Protein AF-A0A747A5I4-F1 (afdb_monomer)

Sequence (51 aa):
MAGTAGRSGRRPKPTARKALAGNPGKRALNKDEPVFTPIKGVEPPEWFAEE

Solvent-accessible surface area (backbone atoms only — not comparable to full-atom values): 3827 Å² total; per-residue (Å²): 114,91,74,44,89,90,72,42,78,84,78,80,80,58,55,70,61,42,55,74,66,65,39,85,83,72,66,91,71,74,83,85,61,89,78,79,82,80,89,73,91,74,75,76,57,80,92,67,59,83,130

Structure (mmCIF, N/CA/C/O backbone):
data_AF-A0A747A5I4-F1
#
_entry.id   AF-A0A7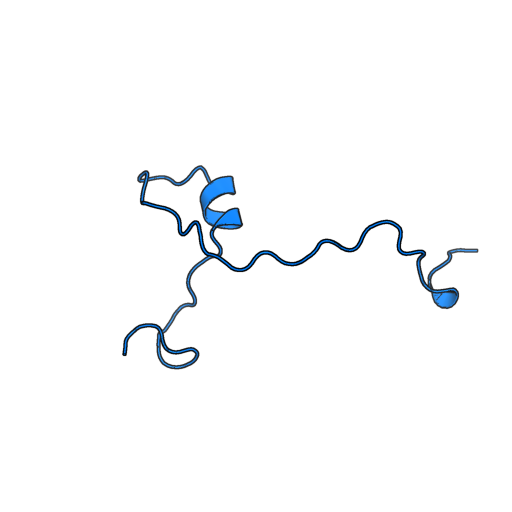47A5I4-F1
#
loop_
_atom_site.group_PDB
_atom_site.id
_atom_site.type_symbol
_atom_site.label_atom_id
_atom_site.label_alt_id
_atom_site.label_comp_id
_atom_site.label_asym_id
_atom_site.label_entity_id
_atom_site.label_seq_id
_atom_site.pdbx_PDB_ins_code
_atom_site.Cartn_x
_atom_site.Cartn_y
_atom_site.Cartn_z
_atom_site.occupancy
_atom_site.B_iso_or_equiv
_atom_site.auth_seq_id
_atom_site.auth_comp_id
_atom_site.auth_asym_id
_atom_site.auth_atom_id
_atom_site.pdbx_PDB_model_num
ATOM 1 N N . MET A 1 1 ? 20.103 -17.547 2.429 1.00 48.03 1 MET A N 1
ATOM 2 C CA . MET A 1 1 ? 19.223 -17.233 1.286 1.00 48.03 1 MET A CA 1
ATOM 3 C C . MET A 1 1 ? 19.083 -15.725 1.177 1.00 48.03 1 MET A C 1
ATOM 5 O O . MET A 1 1 ? 18.789 -15.085 2.182 1.00 48.03 1 MET A O 1
ATOM 9 N N . ALA A 1 2 ? 19.334 -15.144 0.003 1.00 47.94 2 ALA A N 1
ATOM 10 C CA . ALA A 1 2 ? 18.947 -13.758 -0.248 1.00 47.94 2 ALA A CA 1
ATOM 11 C C . ALA A 1 2 ? 17.413 -13.668 -0.143 1.00 47.94 2 ALA A C 1
ATOM 13 O O . ALA A 1 2 ? 16.720 -14.462 -0.768 1.00 47.94 2 ALA A O 1
ATOM 14 N N . GLY A 1 3 ? 16.892 -12.770 0.697 1.00 56.84 3 GLY A N 1
ATOM 15 C CA . GLY A 1 3 ? 15.446 -12.610 0.921 1.00 56.84 3 GLY A CA 1
ATOM 16 C C . GLY A 1 3 ? 14.936 -12.982 2.319 1.00 56.84 3 GLY A C 1
ATOM 17 O O . GLY A 1 3 ? 13.790 -12.677 2.629 1.00 56.84 3 GLY A O 1
ATOM 18 N N . THR A 1 4 ? 15.758 -13.565 3.202 1.00 59.31 4 THR A N 1
ATOM 19 C CA . THR A 1 4 ? 15.379 -13.752 4.617 1.00 59.31 4 THR A CA 1
ATOM 20 C C . THR A 1 4 ? 15.268 -12.391 5.316 1.00 59.31 4 THR A C 1
ATOM 22 O O . THR A 1 4 ? 16.193 -11.574 5.220 1.00 59.31 4 THR A O 1
ATOM 25 N N . ALA A 1 5 ? 14.160 -12.142 6.026 1.00 57.31 5 ALA A N 1
ATOM 26 C CA . ALA A 1 5 ? 13.979 -10.938 6.835 1.00 57.31 5 ALA A CA 1
ATOM 27 C C . ALA A 1 5 ? 15.177 -10.763 7.790 1.00 57.31 5 ALA A C 1
ATOM 29 O O . ALA A 1 5 ? 15.512 -11.671 8.543 1.00 57.31 5 ALA A O 1
ATOM 30 N N . GLY A 1 6 ? 15.871 -9.625 7.696 1.00 63.41 6 GLY A N 1
ATOM 31 C CA . GLY A 1 6 ? 17.063 -9.323 8.502 1.00 63.41 6 GLY A CA 1
ATOM 32 C C . GLY A 1 6 ? 18.417 -9.718 7.891 1.00 63.41 6 GLY A C 1
ATOM 33 O O . GLY A 1 6 ? 19.438 -9.285 8.409 1.00 63.41 6 GLY A O 1
ATOM 34 N N . ARG A 1 7 ? 18.463 -10.473 6.779 1.00 63.09 7 ARG A N 1
ATOM 35 C CA . ARG A 1 7 ? 19.727 -10.917 6.137 1.00 63.09 7 ARG A CA 1
ATOM 36 C C . ARG A 1 7 ? 19.995 -10.302 4.758 1.00 63.09 7 ARG A C 1
ATOM 38 O O . ARG A 1 7 ? 21.060 -10.496 4.182 1.00 63.09 7 ARG A O 1
ATOM 45 N N . SER A 1 8 ? 19.028 -9.577 4.207 1.00 63.41 8 SER A N 1
ATOM 46 C CA . SER A 1 8 ? 19.138 -8.863 2.932 1.00 63.41 8 SER A CA 1
ATOM 47 C C . SER A 1 8 ? 19.034 -7.370 3.209 1.00 63.41 8 SER A C 1
ATOM 49 O O . SER A 1 8 ? 18.171 -6.993 3.992 1.00 63.41 8 SER A O 1
ATOM 51 N N . GLY A 1 9 ? 19.914 -6.562 2.603 1.00 73.12 9 GLY A N 1
ATOM 52 C CA . GLY A 1 9 ? 20.098 -5.133 2.884 1.00 73.12 9 GLY A CA 1
ATOM 53 C C . GLY A 1 9 ? 18.823 -4.280 2.824 1.00 73.12 9 GLY A C 1
ATOM 54 O O . GLY A 1 9 ? 17.948 -4.349 3.682 1.00 73.12 9 GLY A O 1
ATOM 55 N N . ARG A 1 10 ? 18.712 -3.374 1.851 1.00 75.44 10 ARG A N 1
ATOM 56 C CA . ARG A 1 10 ? 17.537 -2.496 1.778 1.00 75.44 10 ARG A CA 1
ATOM 57 C C . ARG A 1 10 ? 16.280 -3.327 1.505 1.00 75.44 10 ARG A C 1
ATOM 59 O O . ARG A 1 10 ? 16.198 -3.989 0.471 1.00 75.44 10 ARG A O 1
ATOM 66 N N . ARG A 1 11 ? 15.279 -3.236 2.390 1.00 75.88 11 ARG A N 1
ATOM 67 C CA . ARG A 1 11 ? 13.982 -3.903 2.191 1.00 75.88 11 ARG A CA 1
ATOM 68 C C . ARG A 1 11 ? 13.388 -3.528 0.821 1.00 75.88 11 ARG A C 1
ATOM 70 O O . ARG A 1 11 ? 13.465 -2.358 0.415 1.00 75.88 11 ARG A O 1
ATOM 77 N N . PRO A 1 12 ? 12.797 -4.493 0.096 1.00 78.69 12 PRO A N 1
ATOM 78 C CA . PRO A 1 12 ? 12.142 -4.207 -1.171 1.00 78.69 12 PRO A CA 1
ATOM 79 C C . PRO A 1 12 ? 10.985 -3.224 -0.954 1.00 78.69 12 PRO A C 1
ATOM 81 O O . PRO A 1 12 ? 10.298 -3.259 0.063 1.00 78.69 12 PRO A O 1
ATOM 84 N N . LYS A 1 13 ? 10.773 -2.316 -1.915 1.00 83.31 13 LYS A N 1
ATOM 85 C CA . LYS A 1 13 ? 9.600 -1.429 -1.888 1.00 83.31 13 LYS A CA 1
ATOM 86 C C . LYS A 1 13 ? 8.321 -2.269 -2.104 1.00 83.31 13 LYS A C 1
ATOM 88 O O . LYS A 1 13 ? 8.359 -3.112 -3.010 1.00 83.31 13 LYS A O 1
ATOM 93 N N . PRO A 1 14 ? 7.223 -1.998 -1.367 1.00 88.38 14 PRO A N 1
ATOM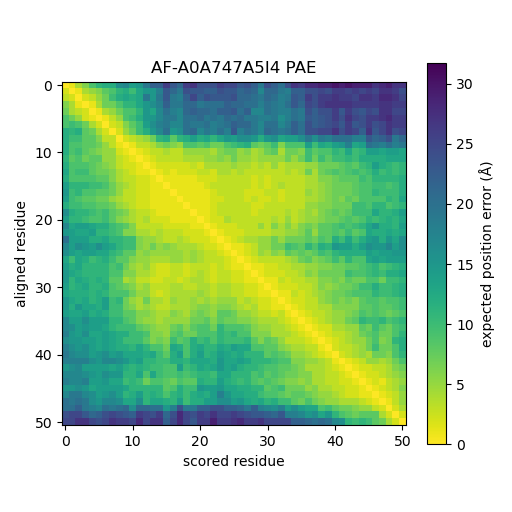 94 C CA . PRO A 1 14 ? 5.918 -2.625 -1.595 1.00 88.38 14 PRO A CA 1
ATOM 95 C C . PRO A 1 14 ? 5.439 -2.459 -3.039 1.00 88.38 14 PRO A C 1
ATOM 97 O O . PRO A 1 14 ? 5.781 -1.463 -3.694 1.00 88.38 14 PRO A O 1
ATOM 100 N N . THR A 1 15 ? 4.638 -3.400 -3.540 1.00 89.50 15 THR A N 1
ATOM 101 C CA . THR A 1 15 ? 4.163 -3.379 -4.935 1.00 89.50 15 THR A CA 1
ATOM 102 C C . THR A 1 15 ? 3.262 -2.183 -5.210 1.00 89.50 15 THR A C 1
ATOM 104 O O . THR A 1 15 ? 3.458 -1.520 -6.228 1.00 89.50 15 THR A O 1
ATOM 107 N N . ALA A 1 16 ? 2.395 -1.810 -4.263 1.00 88.56 16 ALA A N 1
ATOM 108 C CA . ALA A 1 16 ? 1.527 -0.636 -4.364 1.00 88.56 16 ALA A CA 1
ATOM 109 C C . ALA A 1 16 ? 2.317 0.655 -4.651 1.00 88.56 16 ALA A C 1
ATOM 111 O O . ALA A 1 16 ? 1.944 1.446 -5.514 1.00 88.56 16 ALA A O 1
ATOM 112 N N . ARG A 1 17 ? 3.482 0.837 -4.007 1.00 88.88 17 ARG A N 1
ATOM 113 C CA . ARG A 1 17 ? 4.359 1.997 -4.258 1.00 88.88 17 ARG A CA 1
ATOM 114 C C . ARG A 1 17 ? 5.063 1.931 -5.614 1.00 88.88 17 ARG A C 1
ATOM 116 O O . ARG A 1 17 ? 5.337 2.972 -6.202 1.00 88.88 17 ARG A O 1
ATOM 123 N N . LYS A 1 18 ? 5.390 0.731 -6.106 1.00 88.25 18 LYS A N 1
ATOM 124 C CA . LYS A 1 18 ? 5.975 0.546 -7.447 1.00 88.25 18 LYS A CA 1
ATOM 125 C C . LYS A 1 18 ? 4.949 0.840 -8.543 1.00 88.25 18 LYS A C 1
ATOM 127 O O . LYS A 1 18 ? 5.306 1.466 -9.536 1.00 88.25 18 LYS A O 1
ATOM 132 N N . ALA A 1 19 ? 3.703 0.415 -8.336 1.00 89.12 19 ALA A N 1
ATOM 133 C CA . ALA A 1 19 ? 2.586 0.685 -9.232 1.00 89.12 19 ALA A CA 1
ATOM 134 C C . ALA A 1 19 ? 2.249 2.184 -9.280 1.00 89.12 19 ALA A C 1
ATOM 136 O O . ALA A 1 19 ? 2.177 2.742 -10.368 1.00 89.12 19 ALA A O 1
ATOM 137 N N . LEU A 1 20 ? 2.151 2.851 -8.121 1.00 90.38 20 LEU A N 1
ATOM 138 C CA . LEU A 1 20 ? 1.882 4.295 -8.032 1.00 90.38 20 LEU A CA 1
ATOM 139 C C . LEU A 1 20 ? 2.950 5.135 -8.743 1.00 90.38 20 LEU A C 1
ATOM 141 O O . LEU A 1 20 ? 2.630 6.114 -9.403 1.00 90.38 20 LEU A O 1
ATOM 145 N N . ALA A 1 21 ? 4.217 4.723 -8.669 1.00 91.00 21 ALA A N 1
ATOM 146 C CA . ALA A 1 21 ? 5.310 5.374 -9.389 1.00 91.00 21 ALA A CA 1
ATOM 147 C C . ALA A 1 21 ? 5.316 5.096 -10.911 1.00 91.00 21 ALA A C 1
ATOM 149 O O . ALA A 1 21 ? 6.263 5.488 -11.587 1.00 91.00 21 ALA A O 1
ATOM 150 N N . GLY A 1 22 ? 4.323 4.377 -11.450 1.00 92.94 22 GLY A N 1
ATOM 151 C CA . GLY A 1 22 ? 4.208 4.051 -12.876 1.00 92.94 22 GLY A CA 1
ATOM 152 C C . GLY A 1 22 ? 5.098 2.898 -13.350 1.00 92.94 22 GLY A C 1
ATOM 153 O O . GLY A 1 22 ? 5.177 2.646 -14.548 1.00 92.94 22 GLY A O 1
ATOM 154 N N . ASN A 1 23 ? 5.770 2.190 -12.432 1.00 91.44 23 ASN A N 1
ATOM 155 C CA . ASN A 1 23 ? 6.689 1.085 -12.729 1.00 91.44 23 ASN A CA 1
ATOM 156 C C . ASN A 1 23 ? 7.657 1.385 -13.904 1.00 91.44 23 ASN A C 1
ATOM 158 O O . ASN A 1 23 ? 7.645 0.675 -14.919 1.00 91.44 23 ASN A O 1
ATOM 162 N N . PRO A 1 24 ? 8.500 2.431 -13.797 1.00 79.88 24 PRO A N 1
ATOM 163 C CA . PRO A 1 24 ? 9.461 2.765 -14.839 1.00 79.88 24 PRO A CA 1
ATOM 164 C C . PRO A 1 24 ? 10.425 1.587 -15.027 1.00 79.88 24 PRO A C 1
ATOM 166 O O . PRO A 1 24 ? 11.076 1.132 -14.087 1.00 79.88 24 PRO A O 1
ATOM 169 N N . GLY A 1 25 ? 10.460 1.040 -16.241 1.00 85.31 25 GLY A N 1
ATOM 170 C CA . GLY A 1 25 ? 11.174 -0.200 -16.566 1.00 85.31 25 GLY A CA 1
ATOM 171 C C . GLY A 1 25 ? 10.293 -1.450 -16.674 1.00 85.31 25 GLY A C 1
ATOM 172 O O . GLY A 1 25 ? 10.831 -2.517 -16.956 1.00 85.31 25 GLY A O 1
ATOM 173 N N . LYS A 1 26 ? 8.968 -1.335 -16.473 1.00 87.06 26 LYS A N 1
ATOM 174 C CA . LYS A 1 26 ? 7.947 -2.369 -16.758 1.00 87.06 26 LYS A CA 1
ATOM 175 C C . LYS A 1 26 ? 8.277 -3.764 -16.200 1.00 87.06 26 LYS A C 1
ATOM 177 O O . LYS A 1 26 ? 7.932 -4.781 -16.795 1.00 87.06 26 LYS A O 1
ATOM 182 N N . ARG A 1 27 ? 8.955 -3.830 -15.051 1.00 87.25 27 ARG A N 1
ATOM 183 C CA . ARG A 1 27 ? 9.325 -5.106 -14.419 1.00 87.25 27 ARG A CA 1
ATOM 184 C C . ARG A 1 27 ? 8.080 -5.807 -13.883 1.00 87.25 27 ARG A C 1
ATOM 186 O O . ARG A 1 27 ? 7.142 -5.137 -13.449 1.00 87.25 27 ARG A O 1
ATOM 193 N N . ALA A 1 28 ? 8.087 -7.140 -13.866 1.00 89.50 28 ALA A N 1
ATOM 194 C CA . ALA A 1 28 ? 7.005 -7.912 -13.264 1.00 89.50 28 ALA A CA 1
ATOM 195 C C . ALA A 1 28 ? 6.804 -7.497 -11.793 1.00 89.50 28 ALA A C 1
ATOM 197 O O . ALA A 1 28 ? 7.757 -7.439 -11.010 1.00 89.50 28 ALA A O 1
ATOM 198 N N . LEU A 1 29 ? 5.563 -7.163 -11.435 1.00 86.88 29 LEU A N 1
ATOM 199 C CA . LEU A 1 29 ? 5.168 -6.872 -10.059 1.00 86.88 29 LEU A CA 1
ATOM 200 C C . LEU A 1 29 ? 4.732 -8.170 -9.374 1.00 86.88 29 LEU A C 1
ATOM 202 O O . LEU A 1 29 ? 4.142 -9.037 -10.016 1.00 86.88 29 LEU A O 1
ATOM 206 N N . ASN A 1 30 ? 5.018 -8.292 -8.075 1.00 87.25 30 ASN A N 1
ATOM 207 C CA . ASN A 1 30 ? 4.514 -9.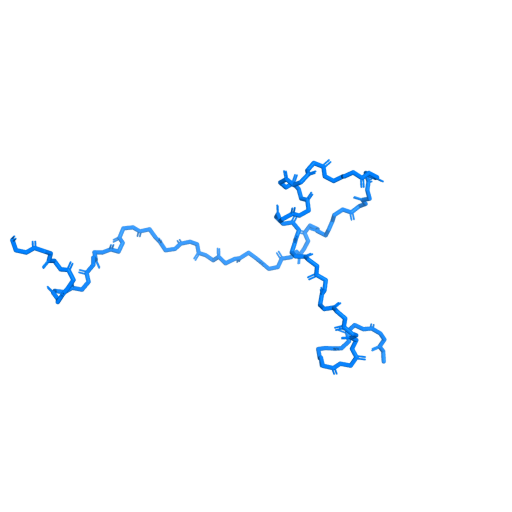401 -7.270 1.00 87.25 30 ASN A CA 1
ATOM 208 C C . ASN A 1 30 ? 2.990 -9.259 -7.127 1.00 87.25 30 ASN A C 1
ATOM 210 O O . ASN A 1 30 ? 2.525 -8.216 -6.675 1.00 87.25 30 ASN A O 1
ATOM 214 N N . LYS A 1 31 ? 2.231 -10.277 -7.536 1.00 88.44 31 LYS A N 1
ATOM 215 C CA . LYS A 1 31 ? 0.765 -10.305 -7.406 1.00 88.44 31 LYS A CA 1
ATOM 216 C C . LYS A 1 31 ? 0.303 -11.030 -6.142 1.00 88.44 31 LYS A C 1
ATOM 218 O O . LYS A 1 31 ? -0.833 -10.841 -5.732 1.00 88.44 31 LYS A O 1
ATOM 223 N N . ASP A 1 32 ? 1.206 -11.769 -5.506 1.00 88.00 32 ASP A N 1
ATOM 224 C CA . AS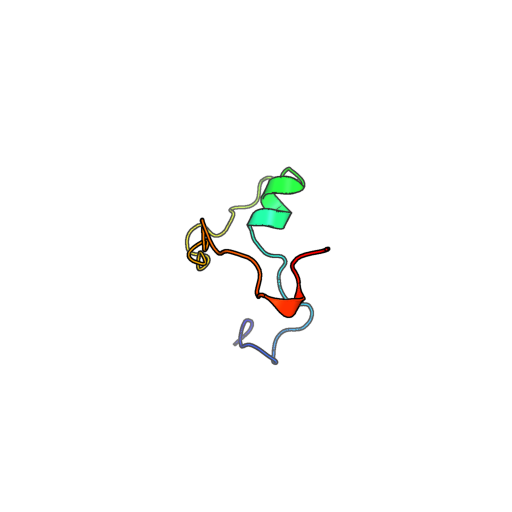P A 1 32 ? 0.953 -12.580 -4.315 1.00 88.00 32 ASP A CA 1
ATOM 225 C C . ASP A 1 32 ? 1.432 -11.858 -3.043 1.00 88.00 32 ASP A C 1
ATOM 227 O O . ASP A 1 32 ? 1.805 -12.479 -2.047 1.00 88.00 32 ASP A O 1
ATOM 231 N N . GLU A 1 33 ? 1.515 -10.522 -3.077 1.00 85.56 33 GLU A N 1
ATOM 232 C CA . GLU A 1 33 ? 1.812 -9.750 -1.869 1.00 85.56 33 GLU A CA 1
ATOM 233 C C . GLU A 1 33 ? 0.605 -9.827 -0.916 1.00 85.56 33 GLU A C 1
ATOM 235 O O . GLU A 1 33 ? -0.532 -9.688 -1.373 1.00 85.56 33 GLU A O 1
ATOM 240 N N . PRO A 1 34 ? 0.815 -10.047 0.397 1.00 86.50 34 PRO A N 1
ATOM 241 C CA . PRO A 1 34 ? -0.278 -10.092 1.358 1.00 86.50 34 PRO A CA 1
ATOM 242 C C . PRO A 1 34 ? -1.071 -8.785 1.338 1.00 86.50 34 PRO A C 1
ATOM 244 O O . PRO A 1 34 ? -0.51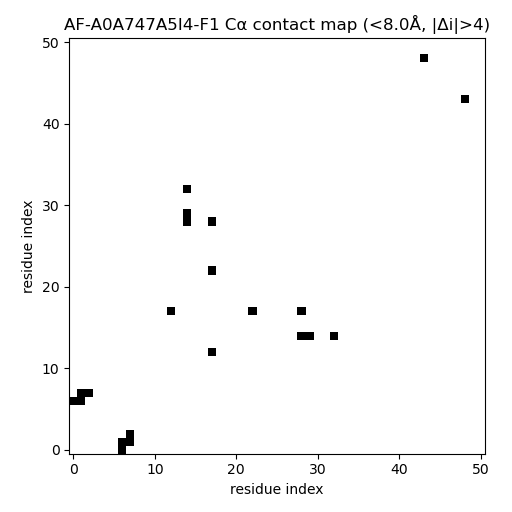0 -7.692 1.446 1.00 86.50 34 PRO A O 1
ATOM 247 N N . VAL A 1 35 ? -2.390 -8.917 1.228 1.00 83.75 35 VAL A N 1
ATOM 248 C CA . VAL A 1 35 ? -3.326 -7.797 1.284 1.00 83.75 35 VAL A CA 1
ATOM 249 C C . VAL A 1 35 ? -3.944 -7.766 2.672 1.00 83.75 35 VAL A C 1
ATOM 251 O O . VAL A 1 35 ? -4.483 -8.765 3.143 1.00 83.75 35 VAL A O 1
ATOM 254 N N . PHE A 1 36 ? -3.858 -6.617 3.336 1.00 84.69 36 PHE A N 1
ATOM 255 C CA . PHE A 1 36 ? -4.516 -6.420 4.622 1.00 84.69 36 PHE A CA 1
ATOM 256 C C . PHE A 1 36 ? -6.005 -6.170 4.412 1.00 84.69 36 PHE A C 1
ATOM 258 O O . PHE A 1 36 ? -6.390 -5.408 3.523 1.00 84.69 36 PHE A O 1
ATOM 265 N N . THR A 1 37 ? -6.834 -6.780 5.253 1.00 88.19 37 THR A N 1
ATOM 266 C CA . THR A 1 37 ? -8.271 -6.514 5.274 1.00 88.19 37 THR A CA 1
ATOM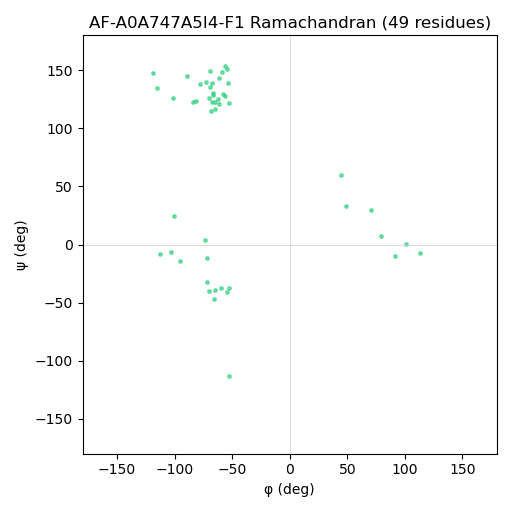 267 C C . THR A 1 37 ? -8.500 -5.065 5.713 1.00 88.19 37 THR A C 1
ATOM 269 O O . THR A 1 37 ? -8.133 -4.716 6.837 1.00 88.19 37 THR A O 1
ATOM 272 N N . PRO A 1 38 ? -9.070 -4.196 4.860 1.00 85.75 38 PRO A N 1
ATOM 273 C CA . PRO A 1 38 ? -9.361 -2.828 5.256 1.00 85.75 38 PRO A CA 1
ATOM 274 C C . PRO A 1 38 ? -10.504 -2.833 6.270 1.00 85.75 38 PRO A C 1
ATOM 276 O O . PRO A 1 38 ? -11.576 -3.374 5.996 1.00 85.75 38 PRO A O 1
ATOM 279 N N . ILE A 1 39 ? -10.290 -2.209 7.425 1.00 86.38 39 ILE A N 1
ATOM 280 C CA . ILE A 1 39 ? -11.356 -2.005 8.403 1.00 86.38 39 ILE A CA 1
ATOM 281 C C . ILE A 1 39 ? -12.166 -0.782 7.954 1.00 86.38 39 ILE A C 1
ATOM 283 O O . ILE A 1 39 ? -11.604 0.288 7.722 1.00 86.38 39 ILE A O 1
ATOM 287 N N . LYS A 1 40 ? -13.477 -0.955 7.766 1.00 86.25 40 LYS A N 1
ATOM 288 C CA . LYS A 1 40 ? -14.419 0.100 7.361 1.00 86.25 40 LYS A CA 1
ATOM 289 C C . LYS A 1 40 ? -15.474 0.277 8.448 1.00 86.25 40 LYS A C 1
ATOM 291 O O . LYS A 1 40 ? -15.849 -0.707 9.073 1.00 86.25 40 LYS A O 1
ATOM 296 N N . GLY A 1 41 ? -15.970 1.502 8.625 1.00 82.31 41 GLY A N 1
ATOM 297 C CA . GLY A 1 41 ? -17.056 1.787 9.571 1.00 82.31 41 GLY A CA 1
ATOM 298 C C . GLY A 1 41 ? -16.647 1.672 11.040 1.00 82.31 41 GLY A C 1
ATOM 299 O O . GLY A 1 41 ? -17.468 1.296 11.865 1.00 82.31 41 GLY A O 1
ATOM 300 N N . VAL A 1 42 ? -15.379 1.946 11.356 1.00 85.19 42 VAL A N 1
ATOM 301 C CA . VAL A 1 42 ? -14.928 2.052 12.747 1.00 85.19 42 VAL A CA 1
ATOM 302 C C . VAL A 1 42 ? -15.219 3.463 13.216 1.00 85.19 42 VAL A C 1
ATOM 304 O O . VAL A 1 42 ? -14.745 4.420 12.600 1.00 85.19 42 VAL A O 1
ATOM 307 N N . GLU A 1 43 ? -15.990 3.579 14.286 1.00 87.69 43 GLU A N 1
ATOM 308 C CA . GLU A 1 43 ? -16.154 4.850 14.973 1.00 87.69 43 GLU A CA 1
ATOM 309 C C . GLU A 1 43 ? -14.868 5.183 15.737 1.00 87.69 43 GLU A C 1
ATOM 311 O O . GLU A 1 43 ? -14.224 4.284 16.295 1.00 87.69 43 GLU A O 1
ATOM 316 N N . PRO A 1 44 ? -14.442 6.456 15.728 1.00 86.50 44 PRO A N 1
ATOM 317 C CA . PRO A 1 44 ? -13.326 6.866 16.556 1.00 86.50 44 PRO A CA 1
ATOM 318 C C . PRO A 1 44 ? -13.636 6.574 18.036 1.00 86.50 44 PRO A C 1
ATOM 320 O O . PRO A 1 44 ? -14.796 6.637 18.442 1.00 86.50 44 PRO A O 1
ATOM 323 N N . PRO A 1 45 ? -12.623 6.258 18.860 1.00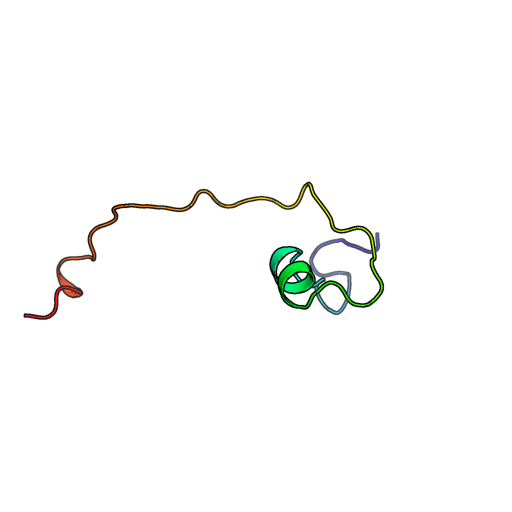 87.94 45 PRO A N 1
ATOM 324 C CA . PRO A 1 45 ? -12.816 6.113 20.300 1.00 87.94 45 PRO A CA 1
ATOM 325 C C . PRO A 1 45 ? -13.422 7.374 20.929 1.00 87.94 45 PRO A C 1
ATOM 327 O O . PRO A 1 45 ? -13.164 8.474 20.449 1.00 87.94 45 PRO A O 1
ATOM 330 N N . GLU A 1 46 ? -14.128 7.226 22.054 1.00 86.75 46 GLU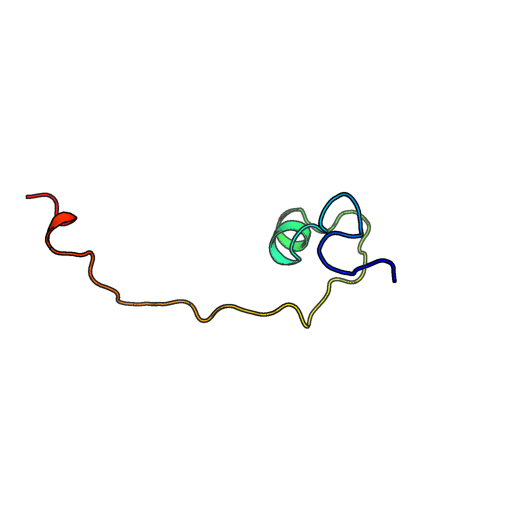 A N 1
ATOM 331 C CA . GLU A 1 46 ? -14.796 8.341 22.755 1.00 86.75 46 GLU A CA 1
ATOM 332 C C . GLU A 1 46 ? -13.856 9.522 23.054 1.00 86.75 46 GLU A C 1
ATOM 334 O O . GLU A 1 46 ? -14.244 10.672 22.908 1.00 86.75 46 GLU A O 1
ATOM 339 N N . TRP A 1 47 ? -12.591 9.254 23.393 1.00 90.06 47 TRP A N 1
ATOM 340 C CA . TRP A 1 47 ? -11.585 10.291 23.666 1.00 90.06 47 TRP A CA 1
ATOM 341 C C . TRP A 1 47 ? -11.100 11.057 22.419 1.00 90.06 47 TRP A C 1
ATOM 343 O O . TRP A 1 47 ? -10.378 12.040 22.562 1.00 90.06 47 TRP A O 1
ATOM 353 N N . PHE A 1 48 ? -11.428 10.585 21.211 1.00 86.38 48 PHE A N 1
ATOM 354 C CA . PHE A 1 48 ? -11.054 11.186 19.923 1.00 86.38 48 PHE A CA 1
ATOM 355 C C . PHE A 1 48 ? -12.215 11.950 19.268 1.00 86.38 48 PHE A C 1
ATOM 357 O O . PHE A 1 48 ? -12.019 12.590 18.236 1.00 86.38 48 PHE A O 1
ATOM 364 N N . ALA A 1 49 ? -13.423 11.888 19.834 1.00 81.94 49 ALA A N 1
ATOM 365 C CA . ALA A 1 49 ? -14.487 12.794 19.430 1.00 81.94 49 ALA A CA 1
ATOM 366 C C . ALA A 1 49 ? -14.103 14.217 19.881 1.00 81.94 49 ALA A C 1
ATOM 368 O O . ALA A 1 49 ? -13.957 14.463 21.076 1.00 81.94 49 ALA A O 1
ATOM 369 N N . GLU A 1 50 ? -13.869 15.125 18.927 1.00 76.62 50 GLU A N 1
ATOM 370 C CA . GLU A 1 50 ? -13.767 16.560 19.222 1.00 76.62 50 GLU A CA 1
ATOM 371 C C . GLU A 1 50 ? -15.151 17.048 19.675 1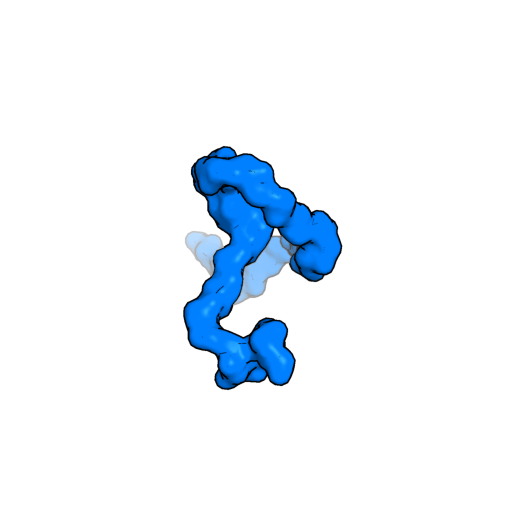.00 76.62 50 GLU A C 1
ATOM 373 O O . GLU A 1 50 ? -16.152 16.745 19.021 1.00 76.62 50 GLU A O 1
ATOM 378 N N . GLU A 1 51 ? -15.196 17.727 20.822 1.00 63.97 51 GLU A N 1
ATOM 379 C CA . GLU A 1 51 ? -16.413 18.287 21.430 1.00 63.97 51 GLU A CA 1
ATOM 380 C C . GLU A 1 51 ? -16.982 19.464 20.618 1.00 63.97 51 GLU A C 1
ATOM 382 O O . GLU A 1 51 ? -16.179 20.301 20.135 1.00 63.97 51 GLU A O 1
#

Foldseek 3Di:
DAPPVPPHPDDDDALVVCVVVVVVVPDDGDPPPDDDDDDPDDDDPPVPPDD

pLDDT: mean 80.91, std 11.56, range [47.94, 92.94]

Radius of gyration: 17.86 Å; Cα contacts (8 Å, |Δi|>4): 11; chains: 1; bounding box: 37×36×40 Å

Mean predicted aligned error: 9.81 Å

Secondary structure (DSSP, 8-state):
-TT-TTTSSSPPPPHHHHHHTT-TT-PPPPS-PPPPPPP-SPPPPGGGS--

Organism: Salmonella enterica (NCBI:txid28901)